Protein AF-G0ZJ36-F1 (afdb_monomer_lite)

Sequence (112 aa):
TGGFYENQDLVILGFPCNQFGKQEPGANATGIFNGIQHVRPGGGFQTMVTLFQKTEVNGINENKIFTFLKSACEYTDTDFSSNVFYEPRRVGDIHWNFEKFLIGRNGKPRTR

Foldseek 3Di:
DDDVQNPPPDAAAAAAECFALNPRVQPWPVSNQCCVDCPVVHPRDDDPHHYDTHAALDADRHDVVSVVQLVQEQAPDQDEDPRGHHDDDDGSGDRHPPDDWDADPVRHTDYD

Structure (mmCIF, N/CA/C/O backbone):
data_AF-G0ZJ36-F1
#
_entry.id   AF-G0ZJ36-F1
#
loop_
_atom_site.group_PDB
_atom_site.id
_atom_site.type_symbol
_atom_site.label_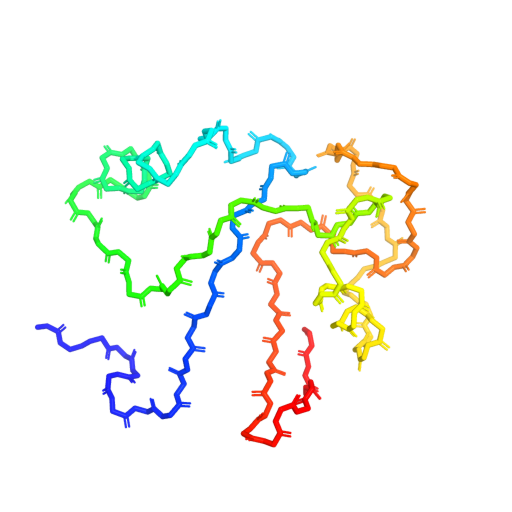atom_id
_atom_site.label_alt_id
_atom_site.label_comp_id
_atom_site.label_asym_id
_atom_site.label_entity_id
_atom_site.label_seq_id
_atom_site.pdbx_PDB_ins_code
_atom_site.Cartn_x
_atom_site.Cartn_y
_atom_site.Cartn_z
_atom_site.occupancy
_atom_site.B_iso_or_equiv
_atom_site.auth_seq_id
_atom_site.auth_comp_id
_atom_site.auth_asym_id
_atom_site.auth_atom_id
_atom_site.pdbx_PDB_model_num
ATOM 1 N N . THR A 1 1 ? -17.242 8.583 20.439 1.00 44.44 1 THR A N 1
ATOM 2 C CA . THR A 1 1 ? -17.361 9.226 19.114 1.00 44.44 1 THR A CA 1
ATOM 3 C C . THR A 1 1 ? -17.355 8.128 18.083 1.00 44.44 1 THR A C 1
ATOM 5 O O . THR A 1 1 ? -16.283 7.624 17.783 1.00 44.44 1 THR A O 1
ATOM 8 N N . GLY A 1 2 ? -18.534 7.686 17.642 1.00 46.44 2 GLY A N 1
ATOM 9 C CA . GLY A 1 2 ? -18.611 6.517 16.775 1.00 46.44 2 GLY A CA 1
ATOM 10 C C . GLY A 1 2 ? -18.228 6.856 15.344 1.00 46.44 2 GLY A C 1
ATOM 11 O O . GLY A 1 2 ? -18.837 7.737 14.734 1.00 46.44 2 GLY A O 1
ATOM 12 N N . GLY A 1 3 ? -17.169 6.220 14.845 1.00 53.88 3 GLY A N 1
ATOM 13 C CA . GLY A 1 3 ? -16.720 6.386 13.467 1.00 53.88 3 GLY A CA 1
ATOM 14 C C . GLY A 1 3 ? -17.761 5.849 12.484 1.00 53.88 3 GLY A C 1
ATOM 15 O O . GLY A 1 3 ? -18.482 4.894 12.778 1.00 53.88 3 GLY A O 1
ATOM 16 N N . PHE A 1 4 ? -17.842 6.440 11.290 1.00 58.97 4 PHE A N 1
ATOM 17 C CA . PHE A 1 4 ? -18.547 5.796 10.181 1.00 58.97 4 PHE A CA 1
ATOM 18 C C . PHE A 1 4 ? -18.010 4.355 10.065 1.00 58.97 4 PHE A C 1
ATOM 20 O O . PHE A 1 4 ? -16.797 4.171 10.089 1.00 58.97 4 PHE A O 1
ATOM 27 N N . TYR A 1 5 ? -18.905 3.362 9.999 1.00 60.16 5 TYR A N 1
ATOM 28 C CA . TYR A 1 5 ? -18.630 1.909 9.969 1.00 60.16 5 TYR A CA 1
ATOM 29 C C . TYR A 1 5 ? -18.446 1.163 11.303 1.00 60.16 5 TYR A C 1
ATOM 31 O O . TYR A 1 5 ? -18.314 -0.054 11.256 1.00 60.16 5 TYR A O 1
ATOM 39 N N . GLU A 1 6 ? -18.555 1.795 12.478 1.00 53.44 6 GLU A N 1
ATOM 40 C CA . GLU A 1 6 ? -18.443 1.082 13.777 1.00 53.44 6 GLU A CA 1
ATOM 41 C C . GLU A 1 6 ? -19.480 -0.051 13.982 1.00 53.44 6 GLU A C 1
ATOM 43 O O . GLU A 1 6 ? -19.287 -0.918 14.825 1.00 53.44 6 GLU A O 1
ATOM 48 N N . ASN A 1 7 ? -20.546 -0.079 13.170 1.00 52.47 7 ASN A N 1
ATOM 49 C CA . ASN A 1 7 ? -21.571 -1.133 13.124 1.00 52.47 7 ASN A CA 1
ATOM 50 C C . ASN A 1 7 ? -21.666 -1.832 11.750 1.00 52.47 7 ASN A C 1
ATOM 52 O O . ASN A 1 7 ? -22.708 -2.395 11.413 1.00 52.47 7 ASN A O 1
ATOM 56 N N . GLN A 1 8 ? -20.629 -1.745 10.912 1.00 64.50 8 GLN A N 1
ATOM 57 C CA . GLN A 1 8 ? -20.602 -2.388 9.597 1.00 64.50 8 GLN A CA 1
ATOM 58 C C . GLN A 1 8 ? -19.472 -3.416 9.522 1.00 64.50 8 GLN A C 1
ATOM 60 O O . GLN A 1 8 ? -18.394 -3.212 10.065 1.00 64.50 8 GLN A O 1
ATOM 65 N N . ASP A 1 9 ? -19.709 -4.509 8.796 1.00 80.62 9 ASP A N 1
ATOM 66 C CA . ASP A 1 9 ? -18.763 -5.610 8.545 1.00 80.62 9 ASP A CA 1
ATOM 67 C C . ASP A 1 9 ? -17.547 -5.214 7.670 1.00 80.62 9 ASP A C 1
ATOM 69 O O . ASP A 1 9 ? -17.015 -6.030 6.911 1.00 80.62 9 ASP A O 1
ATOM 73 N N . LEU A 1 10 ? -17.135 -3.945 7.705 1.00 88.81 10 LEU A N 1
ATOM 74 C CA . LEU A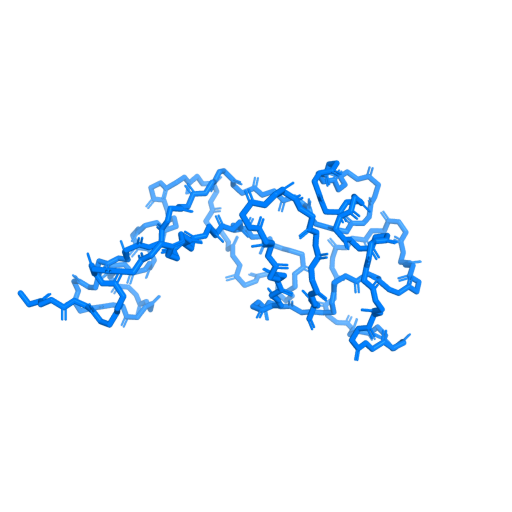 1 10 ? -16.005 -3.422 6.954 1.00 88.81 10 LEU A CA 1
ATOM 75 C C . LEU A 1 10 ? -14.780 -3.347 7.862 1.00 88.81 10 LEU A C 1
ATOM 77 O O . LEU A 1 10 ? -14.741 -2.580 8.820 1.00 88.81 10 LEU A O 1
ATOM 81 N N . VAL A 1 11 ? -13.746 -4.100 7.503 1.00 91.38 11 VAL A N 1
ATOM 82 C CA . VAL A 1 11 ? -12.440 -4.045 8.160 1.00 91.38 11 VAL A CA 1
ATOM 83 C C . VAL A 1 11 ? -11.462 -3.323 7.242 1.00 91.38 11 VAL A C 1
ATOM 85 O O . VAL A 1 11 ? -11.303 -3.703 6.082 1.00 91.38 11 VAL A O 1
ATOM 88 N N . ILE A 1 12 ? -10.790 -2.292 7.763 1.00 94.19 12 ILE A N 1
ATOM 89 C CA . ILE A 1 12 ? -9.756 -1.553 7.030 1.00 94.19 12 ILE A CA 1
ATOM 90 C C . ILE A 1 12 ? -8.378 -1.994 7.521 1.00 94.19 12 ILE A C 1
ATOM 92 O O . ILE A 1 12 ? -8.041 -1.870 8.702 1.00 94.19 12 ILE A O 1
ATOM 96 N N . LEU A 1 13 ? -7.576 -2.484 6.579 1.00 96.69 13 LEU A N 1
ATOM 97 C CA . LEU A 1 13 ? -6.211 -2.952 6.787 1.00 96.69 13 LEU A CA 1
ATOM 98 C C . LEU A 1 13 ? -5.240 -2.004 6.081 1.00 96.69 13 LEU A C 1
ATOM 100 O O . LEU A 1 13 ? -5.430 -1.685 4.908 1.00 96.69 13 LEU A O 1
ATOM 104 N N . GLY A 1 14 ? -4.201 -1.558 6.784 1.00 96.94 14 GLY A N 1
ATOM 105 C CA . GLY A 1 14 ? -3.187 -0.658 6.243 1.00 96.94 14 GLY A CA 1
ATOM 106 C C . GLY A 1 14 ? -1.811 -1.310 6.210 1.00 96.94 14 GLY A C 1
ATOM 107 O O . GLY A 1 14 ? -1.363 -1.896 7.194 1.00 96.94 14 GLY A O 1
ATOM 108 N N . PHE A 1 15 ? -1.125 -1.169 5.079 1.00 97.81 15 PHE A N 1
ATOM 109 C CA . PHE A 1 15 ? 0.218 -1.697 4.859 1.00 97.81 15 PHE A CA 1
ATOM 110 C C . PHE A 1 15 ? 1.170 -0.531 4.588 1.00 97.81 15 PHE A C 1
ATOM 112 O O . PHE A 1 15 ? 1.223 -0.043 3.457 1.00 97.81 15 PHE A O 1
ATOM 119 N N . PRO A 1 16 ? 1.904 -0.047 5.606 1.00 98.12 16 PRO A N 1
ATOM 120 C CA . PRO A 1 16 ? 2.902 0.994 5.407 1.00 98.12 16 PRO A CA 1
ATOM 121 C C . PRO A 1 16 ? 3.921 0.559 4.348 1.00 98.12 16 PRO A C 1
ATOM 123 O O . PRO A 1 16 ? 4.391 -0.582 4.358 1.00 98.12 16 PRO A O 1
ATOM 126 N N . CYS A 1 17 ? 4.281 1.463 3.438 1.00 98.31 17 CYS A N 1
ATOM 127 C CA . CYS A 1 17 ? 5.199 1.174 2.341 1.00 98.31 17 CYS A CA 1
ATOM 128 C C . CYS A 1 17 ? 6.039 2.405 2.011 1.00 98.31 17 CYS A C 1
ATOM 130 O O . CYS A 1 17 ? 5.520 3.510 1.904 1.00 98.31 17 CYS A O 1
ATOM 132 N N . ASN A 1 18 ? 7.345 2.213 1.812 1.00 98.19 18 ASN A N 1
ATOM 133 C CA . ASN A 1 18 ? 8.276 3.312 1.540 1.00 98.19 18 ASN A CA 1
ATOM 134 C C . ASN A 1 18 ? 8.784 3.334 0.087 1.00 98.19 18 ASN A C 1
ATOM 136 O O . ASN A 1 18 ? 9.864 3.859 -0.189 1.00 98.19 18 ASN A O 1
ATOM 140 N N . GLN A 1 19 ? 8.053 2.709 -0.836 1.00 98.25 19 GLN A N 1
ATOM 141 C CA . GLN A 1 19 ? 8.431 2.598 -2.249 1.00 98.25 19 GLN A CA 1
ATOM 142 C C . GLN A 1 19 ? 8.048 3.833 -3.078 1.00 98.25 19 GLN A C 1
ATOM 144 O O . GLN A 1 19 ? 8.616 4.037 -4.146 1.00 98.25 19 GLN A O 1
ATOM 149 N N . PHE A 1 20 ? 7.151 4.684 -2.576 1.00 97.62 20 PHE A N 1
ATOM 150 C CA . PHE A 1 20 ? 6.572 5.811 -3.311 1.00 97.62 20 PHE A CA 1
ATOM 151 C C . PHE A 1 20 ? 7.024 7.137 -2.700 1.00 97.62 20 PHE A C 1
ATOM 153 O O . PHE A 1 20 ? 6.625 7.490 -1.585 1.00 97.62 20 PHE A O 1
ATOM 160 N N . GLY A 1 21 ? 7.925 7.845 -3.385 1.00 97.44 21 GLY A N 1
ATOM 161 C CA . GLY A 1 21 ? 8.453 9.139 -2.936 1.00 97.44 21 GLY A CA 1
ATOM 162 C C . GLY A 1 21 ? 9.143 9.134 -1.568 1.00 97.44 21 GLY A C 1
ATOM 163 O O . GLY A 1 21 ? 9.292 10.194 -0.969 1.00 97.44 21 GLY A O 1
ATOM 164 N N . LYS A 1 22 ? 9.505 7.952 -1.049 1.00 97.12 22 LYS A N 1
ATOM 165 C CA . LYS A 1 22 ? 9.984 7.733 0.326 1.00 97.12 22 LYS A CA 1
ATOM 166 C C . LYS A 1 22 ? 9.096 8.376 1.411 1.00 97.12 22 LYS A C 1
ATOM 168 O O . LYS A 1 22 ? 9.600 8.898 2.404 1.00 97.12 22 LYS A O 1
ATOM 173 N N . GLN A 1 23 ? 7.774 8.334 1.226 1.00 97.19 23 GLN A N 1
ATOM 174 C CA . GLN A 1 23 ? 6.812 9.006 2.113 1.00 97.19 23 GLN A CA 1
ATOM 175 C C . GLN A 1 23 ? 6.510 8.261 3.430 1.00 97.19 23 GLN A C 1
ATOM 177 O O . GLN A 1 23 ? 5.780 8.797 4.257 1.00 97.19 23 GLN A O 1
ATOM 182 N N . GLU A 1 24 ? 7.102 7.084 3.663 1.00 97.25 24 GLU A N 1
ATOM 183 C CA . GLU A 1 24 ? 6.971 6.307 4.908 1.00 97.25 24 GLU A CA 1
ATOM 184 C C . GLU A 1 24 ? 8.358 6.013 5.531 1.00 97.25 24 GLU A C 1
ATOM 186 O O . GLU A 1 24 ? 8.836 4.862 5.558 1.00 97.25 24 GLU A O 1
ATOM 191 N N . PRO A 1 25 ? 9.077 7.055 5.999 1.00 95.44 25 PRO A N 1
ATOM 192 C CA . PRO A 1 25 ? 10.450 6.928 6.487 1.00 95.44 25 PRO A CA 1
ATOM 193 C C . PRO A 1 25 ? 10.555 6.193 7.831 1.00 95.44 25 PRO A C 1
ATOM 195 O O . PRO A 1 25 ? 11.639 5.721 8.171 1.00 95.44 25 PRO A O 1
ATOM 198 N N . GLY A 1 26 ? 9.452 6.038 8.574 1.00 93.69 26 GLY A N 1
ATOM 199 C CA . GLY A 1 26 ? 9.421 5.312 9.844 1.00 93.69 26 GLY A CA 1
ATOM 200 C C . GLY A 1 26 ? 10.006 3.902 9.709 1.00 93.69 26 GLY A C 1
ATOM 201 O O . GLY A 1 26 ? 9.591 3.116 8.853 1.00 93.69 26 GLY A O 1
ATOM 202 N N . ALA A 1 27 ? 11.017 3.583 10.519 1.00 88.00 27 ALA A N 1
ATOM 203 C CA . ALA A 1 27 ? 11.714 2.296 10.445 1.00 88.00 27 ALA A CA 1
ATOM 204 C C . ALA A 1 27 ? 10.926 1.154 11.106 1.00 88.00 27 ALA A C 1
ATOM 206 O O . ALA A 1 27 ? 11.031 0.003 10.691 1.00 88.00 27 ALA A O 1
ATOM 207 N N . ASN A 1 28 ? 10.134 1.473 12.128 1.00 91.75 28 ASN A N 1
ATOM 208 C CA . ASN A 1 28 ? 9.362 0.523 12.920 1.00 91.75 28 ASN A CA 1
ATOM 209 C C . ASN A 1 28 ? 7.963 1.077 13.221 1.00 91.75 28 ASN A C 1
ATOM 211 O O . ASN A 1 28 ? 7.656 2.229 12.903 1.00 91.75 28 ASN A O 1
ATOM 215 N N . ALA A 1 29 ? 7.129 0.255 13.860 1.00 91.62 29 ALA A N 1
ATOM 216 C CA . ALA A 1 29 ? 5.763 0.622 14.214 1.00 91.62 29 ALA A CA 1
ATOM 217 C C . ALA A 1 29 ? 5.703 1.916 15.044 1.00 91.62 29 ALA A C 1
ATOM 219 O O . ALA A 1 29 ? 4.928 2.807 14.717 1.00 91.62 29 ALA A O 1
ATOM 220 N N . THR A 1 30 ? 6.560 2.066 16.060 1.00 94.38 30 THR A N 1
ATOM 221 C CA . THR A 1 30 ? 6.593 3.257 16.923 1.00 94.38 30 THR A CA 1
ATOM 222 C C . THR A 1 30 ? 6.821 4.542 16.131 1.00 94.38 30 THR A C 1
ATOM 224 O O . THR A 1 30 ? 6.114 5.521 16.342 1.00 94.38 30 THR A O 1
ATOM 227 N N . GLY A 1 31 ? 7.770 4.544 15.190 1.00 95.56 31 GLY A N 1
ATOM 228 C CA . GLY A 1 31 ? 8.035 5.709 14.344 1.00 95.56 31 GLY A CA 1
ATOM 229 C C . GLY A 1 31 ? 6.831 6.095 13.481 1.00 95.56 31 GLY A C 1
ATOM 230 O O . GLY A 1 31 ? 6.500 7.275 13.387 1.00 95.56 31 GLY A O 1
ATOM 231 N N . ILE A 1 32 ? 6.151 5.102 12.905 1.00 96.62 32 ILE A N 1
ATOM 232 C CA . ILE A 1 32 ? 4.953 5.305 12.078 1.00 96.62 32 ILE A CA 1
ATOM 233 C C . ILE A 1 32 ? 3.809 5.872 12.932 1.00 96.62 32 ILE A C 1
ATOM 235 O O . ILE A 1 32 ? 3.238 6.908 12.592 1.00 96.62 32 ILE A O 1
ATOM 239 N N . PHE A 1 33 ? 3.516 5.256 14.083 1.00 96.00 33 PHE A N 1
ATOM 240 C CA . PHE A 1 33 ? 2.465 5.728 14.991 1.00 96.00 33 PHE A CA 1
ATOM 241 C C . PHE A 1 33 ? 2.746 7.135 15.529 1.00 96.00 33 PHE A C 1
ATOM 243 O O . PHE A 1 33 ? 1.836 7.960 15.555 1.00 96.00 33 PHE A O 1
ATOM 250 N N . ASN A 1 34 ? 3.996 7.450 15.879 1.00 96.50 34 ASN A N 1
ATOM 251 C CA . ASN A 1 34 ? 4.372 8.801 16.298 1.00 96.50 34 ASN A CA 1
ATOM 252 C C . ASN A 1 34 ? 4.168 9.822 15.172 1.00 96.50 34 ASN A C 1
ATOM 254 O O . ASN A 1 34 ? 3.668 10.917 15.428 1.00 96.50 34 ASN A O 1
ATOM 258 N N . GLY A 1 35 ? 4.513 9.469 13.929 1.00 97.12 35 GLY A N 1
ATOM 259 C CA . GLY A 1 35 ? 4.258 10.311 12.761 1.00 97.12 35 GLY A CA 1
ATOM 260 C C . GLY A 1 35 ? 2.770 10.625 12.598 1.00 97.12 35 GLY A C 1
ATOM 261 O O . GLY A 1 35 ? 2.396 11.791 12.476 1.00 97.12 35 GLY A O 1
ATOM 262 N N . ILE A 1 36 ? 1.920 9.603 12.695 1.00 96.81 36 ILE A N 1
ATOM 263 C CA . ILE A 1 36 ? 0.460 9.735 12.605 1.00 96.81 36 ILE A CA 1
ATOM 264 C C . ILE A 1 36 ? -0.091 10.604 13.746 1.00 96.81 36 ILE A C 1
ATOM 266 O O . ILE A 1 36 ? -0.823 11.563 13.495 1.00 96.81 36 ILE A O 1
ATOM 270 N N . GLN A 1 37 ? 0.281 10.297 14.990 1.00 97.62 37 GLN A N 1
ATOM 271 C CA . GLN A 1 37 ? -0.290 10.918 16.186 1.00 97.62 37 GLN A CA 1
ATOM 272 C C . GLN A 1 37 ? 0.184 12.360 16.399 1.00 97.62 37 GLN A C 1
ATOM 274 O O . GLN A 1 37 ? -0.581 13.201 16.876 1.00 97.62 37 GLN A O 1
ATOM 279 N N . HIS A 1 38 ? 1.438 12.663 16.056 1.00 97.81 38 HIS A N 1
ATOM 280 C CA . HIS A 1 38 ? 2.079 13.922 16.444 1.00 97.81 38 HIS A CA 1
ATOM 281 C C . HIS A 1 38 ? 2.487 14.823 15.281 1.00 97.81 38 HIS A C 1
ATOM 283 O O . HIS A 1 38 ? 2.653 16.018 15.505 1.00 97.81 38 HIS A O 1
ATOM 289 N N . VAL A 1 39 ? 2.636 14.297 14.061 1.00 97.50 39 VAL A N 1
ATOM 290 C CA . VAL A 1 39 ? 3.167 15.070 12.926 1.00 97.50 39 VAL A CA 1
ATOM 291 C C . VAL A 1 39 ? 2.105 15.290 11.857 1.00 97.50 39 VAL A C 1
ATOM 293 O O . VAL A 1 39 ? 1.706 16.425 11.608 1.00 97.50 39 VAL A O 1
ATOM 296 N N . ARG A 1 40 ? 1.638 14.215 11.215 1.00 96.31 40 ARG A N 1
ATOM 297 C CA . ARG A 1 40 ? 0.582 14.267 10.204 1.00 96.31 40 ARG A CA 1
ATOM 298 C C . ARG A 1 40 ? -0.204 12.950 10.201 1.00 96.31 40 ARG A C 1
ATOM 300 O O . ARG A 1 40 ? 0.378 11.928 9.844 1.00 96.31 40 ARG A O 1
ATOM 307 N N . PRO A 1 41 ? -1.510 12.954 10.522 1.00 96.31 41 PRO A N 1
ATOM 308 C CA . PRO A 1 41 ? -2.364 14.129 10.745 1.00 96.31 41 PRO A CA 1
ATOM 309 C C . PRO A 1 41 ? -2.003 14.987 11.967 1.00 96.31 41 PRO A C 1
ATOM 311 O O . PRO A 1 41 ? -2.252 16.187 11.942 1.00 96.31 41 PRO A O 1
ATOM 314 N N . GLY A 1 42 ? -1.352 14.411 12.980 1.00 96.62 42 GLY A N 1
ATOM 315 C CA . GLY A 1 42 ? -0.981 15.132 14.196 1.00 96.62 42 GLY A CA 1
ATOM 316 C C . GLY A 1 42 ? -2.167 15.351 15.141 1.00 96.62 42 GLY A C 1
ATOM 317 O O . GLY A 1 42 ? -3.213 14.716 15.013 1.00 96.62 42 GLY A O 1
ATOM 318 N N . GLY A 1 43 ? -1.999 16.236 16.128 1.00 97.62 43 GLY A N 1
ATOM 319 C CA . GLY A 1 43 ? -3.086 16.638 17.033 1.00 97.62 43 GLY A CA 1
ATOM 320 C C . GLY A 1 43 ? -3.623 15.532 17.950 1.00 97.62 43 GLY A C 1
ATOM 321 O O . GLY A 1 43 ? -4.748 15.637 18.429 1.00 97.62 43 GLY A O 1
ATOM 322 N N . GLY A 1 44 ? -2.854 14.464 18.183 1.00 97.31 44 GLY A N 1
ATOM 323 C CA . GLY A 1 44 ? -3.310 13.312 18.964 1.00 97.31 44 GLY A CA 1
ATOM 324 C C . GLY A 1 44 ? -4.216 12.360 18.180 1.00 97.31 44 GLY A C 1
ATOM 325 O O . GLY A 1 44 ? -4.931 11.567 18.791 1.00 97.31 44 GLY A O 1
ATOM 326 N N . PHE A 1 45 ? -4.208 12.435 16.843 1.00 97.06 45 PHE A N 1
ATOM 327 C CA . PHE A 1 45 ? -5.000 11.552 15.992 1.00 97.06 45 PHE A CA 1
ATOM 328 C C . PHE A 1 45 ? -4.671 10.075 16.245 1.00 97.06 45 PHE A C 1
ATOM 330 O O . PHE A 1 45 ? -3.511 9.665 16.226 1.00 97.06 45 PHE A O 1
ATOM 337 N N . GLN A 1 46 ? -5.718 9.270 16.424 1.00 92.75 46 GLN A N 1
ATOM 338 C CA . GLN A 1 46 ? -5.632 7.823 16.591 1.00 92.75 46 GLN A CA 1
ATOM 339 C C . GLN A 1 46 ? -6.327 7.148 15.413 1.00 92.75 46 GLN A C 1
ATOM 341 O O . GLN A 1 46 ? -7.503 7.390 15.143 1.00 92.75 46 GLN A O 1
ATOM 346 N N . THR A 1 47 ? -5.585 6.311 14.692 1.00 89.44 47 THR A N 1
ATOM 347 C CA . THR A 1 47 ? -6.134 5.565 13.559 1.00 89.44 47 THR A CA 1
ATOM 348 C C . THR A 1 47 ? -6.963 4.375 14.038 1.00 89.44 47 THR A C 1
ATOM 350 O O . THR A 1 47 ? -6.557 3.657 14.947 1.00 89.44 47 THR A O 1
ATOM 353 N N . MET A 1 48 ? -8.104 4.140 13.388 1.00 87.62 48 MET A N 1
ATOM 354 C CA . MET A 1 48 ? -8.899 2.911 13.544 1.00 87.62 48 MET A CA 1
ATOM 355 C C . MET A 1 48 ? -8.450 1.805 12.572 1.00 87.62 48 MET A C 1
ATOM 357 O O . MET A 1 48 ? -8.962 0.689 12.608 1.00 87.62 48 MET A O 1
ATOM 361 N N . VAL A 1 49 ? -7.503 2.109 11.678 1.00 91.31 49 VAL A N 1
ATOM 362 C CA . VAL A 1 49 ? -6.957 1.151 10.712 1.00 91.31 49 VAL A CA 1
ATOM 363 C C . VAL A 1 49 ? -6.032 0.176 11.426 1.00 91.31 49 VAL A C 1
ATOM 365 O O . VAL A 1 49 ? -5.115 0.586 12.139 1.00 91.31 49 VAL A O 1
ATOM 368 N N . THR A 1 50 ? -6.210 -1.118 11.161 1.00 93.19 50 THR A N 1
ATOM 369 C CA . THR A 1 50 ? -5.232 -2.123 11.588 1.00 93.19 50 THR A CA 1
ATOM 370 C C . THR A 1 50 ? -3.996 -2.006 10.703 1.00 93.19 50 THR A C 1
ATOM 372 O O . THR A 1 50 ? -4.040 -2.351 9.521 1.00 93.19 50 THR A O 1
ATOM 375 N N . LEU A 1 51 ? -2.903 -1.483 11.262 1.00 95.12 51 LEU A N 1
ATOM 376 C CA . LEU A 1 51 ? -1.628 -1.343 10.560 1.00 95.12 51 LEU A CA 1
ATOM 377 C C . LEU A 1 51 ? -0.769 -2.599 10.718 1.00 95.12 51 LEU A C 1
ATOM 379 O O . LEU A 1 51 ? -0.558 -3.087 11.827 1.00 95.12 51 LEU A O 1
ATOM 383 N N . PHE A 1 52 ? -0.229 -3.080 9.602 1.00 96.06 52 PHE A N 1
ATOM 384 C CA . PHE A 1 52 ? 0.757 -4.158 9.570 1.00 96.06 52 PHE A CA 1
ATOM 385 C C . PHE A 1 52 ? 2.187 -3.612 9.592 1.00 96.06 52 PHE A C 1
ATOM 387 O O . PHE A 1 52 ? 2.431 -2.406 9.513 1.00 96.06 52 PHE A O 1
ATOM 394 N N . GLN A 1 53 ? 3.159 -4.522 9.684 1.00 95.31 53 GLN A N 1
ATOM 395 C CA . GLN A 1 53 ? 4.561 -4.170 9.504 1.00 95.31 53 GLN A CA 1
ATOM 396 C C . GLN A 1 53 ? 4.785 -3.558 8.116 1.00 95.31 53 GLN A C 1
ATOM 398 O O . GLN A 1 53 ? 4.192 -3.992 7.126 1.00 95.31 53 GLN A O 1
ATOM 403 N N . LYS A 1 54 ? 5.683 -2.570 8.055 1.00 96.94 54 LYS A N 1
ATOM 404 C CA . LYS A 1 54 ? 6.116 -1.966 6.797 1.00 96.94 54 LYS A CA 1
ATOM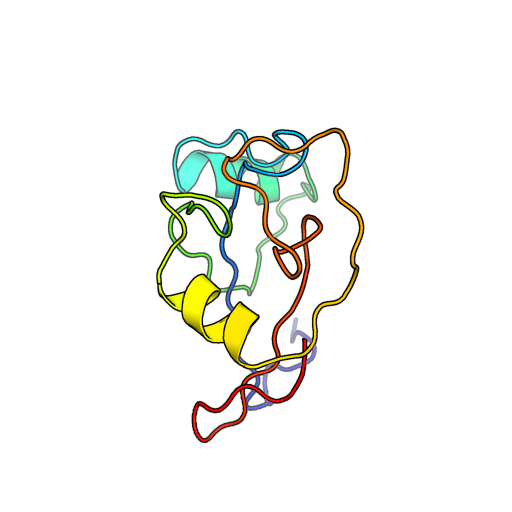 405 C C . LYS A 1 54 ? 6.576 -3.045 5.817 1.00 96.94 54 LYS A C 1
ATOM 407 O O . LYS A 1 54 ? 7.373 -3.909 6.181 1.00 96.94 54 LYS A O 1
ATOM 412 N N . THR A 1 55 ? 6.077 -2.987 4.590 1.00 97.00 55 THR A N 1
ATOM 413 C CA . THR A 1 55 ? 6.315 -4.018 3.580 1.00 97.00 55 THR A CA 1
ATOM 414 C C . THR A 1 55 ? 6.501 -3.407 2.193 1.00 97.00 55 THR A C 1
ATOM 416 O O . THR A 1 55 ? 6.204 -2.232 1.961 1.00 97.00 55 THR A O 1
ATOM 419 N N . GLU A 1 56 ? 7.041 -4.201 1.276 1.00 98.38 56 GLU A N 1
ATOM 420 C CA . GLU A 1 56 ? 7.132 -3.858 -0.140 1.00 98.38 56 GLU A CA 1
ATOM 421 C C . GLU A 1 56 ? 5.896 -4.395 -0.863 1.00 98.38 56 GLU A C 1
ATOM 423 O O . GLU A 1 56 ? 5.431 -5.501 -0.581 1.00 98.38 56 GLU A O 1
ATOM 428 N N . VAL A 1 57 ? 5.341 -3.596 -1.771 1.00 98.38 57 VAL A N 1
ATOM 429 C CA . VAL A 1 57 ? 4.104 -3.931 -2.494 1.00 98.38 57 VAL A CA 1
ATOM 430 C C . VAL A 1 57 ? 4.346 -4.166 -3.986 1.00 98.38 57 VAL A C 1
ATOM 432 O O . VAL A 1 57 ? 3.518 -4.780 -4.655 1.00 98.38 57 VAL A O 1
ATOM 435 N N . ASN A 1 58 ? 5.499 -3.715 -4.485 1.00 98.19 58 ASN A N 1
ATOM 436 C CA . ASN A 1 58 ? 5.997 -3.934 -5.840 1.00 98.19 58 ASN A CA 1
ATOM 437 C C . ASN A 1 58 ? 7.447 -4.441 -5.829 1.00 98.19 58 ASN A C 1
ATOM 439 O O . ASN A 1 58 ? 8.125 -4.393 -4.800 1.00 98.19 58 ASN A O 1
ATOM 443 N N . GLY A 1 59 ? 7.943 -4.860 -6.993 1.00 97.94 59 GLY A N 1
ATOM 444 C CA . GLY A 1 59 ? 9.332 -5.270 -7.186 1.00 97.94 59 GLY A CA 1
ATOM 445 C C . GLY A 1 59 ? 9.650 -6.675 -6.670 1.00 97.94 59 GLY A C 1
ATOM 446 O O . GLY A 1 59 ? 8.772 -7.467 -6.334 1.00 97.94 59 GLY A O 1
ATOM 447 N N . ILE A 1 60 ? 10.941 -7.012 -6.651 1.00 97.88 60 ILE A N 1
ATOM 448 C CA . ILE A 1 60 ? 11.414 -8.378 -6.377 1.00 97.88 60 ILE A CA 1
ATOM 449 C C . ILE A 1 60 ? 11.070 -8.891 -4.969 1.00 97.88 60 ILE A C 1
ATOM 451 O O . ILE A 1 60 ? 10.874 -10.092 -4.797 1.00 97.88 60 ILE A O 1
ATOM 455 N N . ASN A 1 61 ? 10.959 -7.992 -3.987 1.00 97.75 61 ASN A N 1
ATOM 456 C CA . ASN A 1 61 ? 10.679 -8.336 -2.590 1.00 97.75 61 ASN A CA 1
ATOM 457 C C . ASN A 1 61 ? 9.217 -8.081 -2.194 1.00 97.75 61 ASN A C 1
ATOM 459 O O . ASN A 1 61 ? 8.914 -8.023 -1.000 1.00 97.75 61 ASN A O 1
ATOM 463 N N . GLU A 1 62 ? 8.315 -7.891 -3.163 1.00 98.38 62 GLU A N 1
ATOM 464 C CA . GLU A 1 62 ? 6.913 -7.625 -2.856 1.00 98.38 62 GLU A CA 1
ATOM 465 C C . GLU A 1 62 ? 6.292 -8.729 -1.995 1.00 98.38 62 GLU A C 1
ATOM 467 O O . GLU A 1 62 ? 6.545 -9.928 -2.156 1.00 98.38 62 GLU A O 1
ATOM 472 N N . ASN A 1 63 ? 5.438 -8.322 -1.061 1.00 98.31 63 ASN A N 1
ATOM 473 C CA . ASN A 1 63 ? 4.681 -9.262 -0.260 1.00 98.31 63 ASN A CA 1
ATOM 474 C C . ASN A 1 63 ? 3.702 -10.038 -1.151 1.00 98.31 63 ASN A C 1
ATOM 476 O O . ASN A 1 63 ? 2.953 -9.451 -1.934 1.00 98.31 63 ASN A O 1
ATOM 480 N N . LYS A 1 64 ? 3.645 -11.361 -0.964 1.00 97.81 64 LYS A N 1
ATOM 481 C CA . LYS A 1 64 ? 2.803 -12.276 -1.750 1.00 97.81 64 LYS A CA 1
ATOM 482 C C . LYS A 1 64 ? 1.320 -11.897 -1.762 1.00 97.81 64 LYS A C 1
ATOM 484 O O . LYS A 1 64 ? 0.630 -12.220 -2.727 1.00 97.81 64 LYS A O 1
ATOM 489 N N . ILE A 1 65 ? 0.820 -11.213 -0.726 1.00 97.00 65 ILE A N 1
ATOM 490 C CA . ILE A 1 65 ? -0.561 -10.714 -0.733 1.00 97.00 65 ILE A CA 1
ATOM 491 C C . ILE A 1 65 ? -0.780 -9.681 -1.846 1.00 97.00 65 ILE A C 1
ATOM 493 O O . ILE A 1 65 ? -1.808 -9.725 -2.512 1.00 97.00 65 ILE A O 1
ATOM 497 N N . PHE A 1 66 ? 0.195 -8.808 -2.113 1.00 97.94 66 PHE A N 1
ATOM 498 C CA . PHE A 1 66 ? 0.108 -7.821 -3.187 1.00 97.94 66 PHE A CA 1
ATOM 499 C C . PHE A 1 66 ? 0.334 -8.447 -4.559 1.00 97.94 66 PHE A C 1
ATOM 501 O O . PHE A 1 66 ? -0.351 -8.052 -5.496 1.00 97.94 66 PHE A O 1
ATOM 508 N N . THR A 1 67 ? 1.174 -9.481 -4.680 1.00 97.19 67 THR A N 1
ATOM 509 C CA . THR A 1 67 ? 1.226 -10.295 -5.908 1.00 97.19 67 THR A CA 1
ATOM 510 C C . THR A 1 67 ? -0.163 -10.841 -6.250 1.00 97.19 67 THR A C 1
ATOM 512 O O . THR A 1 67 ? -0.644 -10.675 -7.369 1.00 97.19 67 THR A O 1
ATOM 515 N N . PHE A 1 68 ? -0.845 -11.441 -5.266 1.00 97.19 68 PHE A N 1
ATOM 516 C CA . PHE A 1 68 ? -2.200 -11.968 -5.435 1.00 97.19 68 PHE A CA 1
ATOM 517 C C . PHE A 1 68 ? -3.207 -10.867 -5.796 1.00 97.19 68 PHE A C 1
ATOM 519 O O . PHE A 1 68 ? -3.912 -10.991 -6.796 1.00 97.19 68 PHE A O 1
ATOM 526 N N . LEU A 1 69 ? -3.250 -9.775 -5.028 1.00 97.38 69 LEU A N 1
ATOM 527 C CA . LEU A 1 69 ? -4.207 -8.687 -5.235 1.00 97.38 69 LEU A CA 1
ATOM 528 C C . LEU A 1 69 ? -4.028 -7.994 -6.594 1.00 97.38 69 LEU A C 1
ATOM 530 O O . LEU A 1 69 ? -5.016 -7.788 -7.297 1.00 97.38 69 LEU A O 1
ATOM 534 N N . LYS A 1 70 ? -2.786 -7.699 -7.003 1.00 96.25 70 LYS A N 1
ATOM 535 C CA . LYS A 1 70 ? -2.488 -7.098 -8.314 1.00 96.25 70 LYS A CA 1
ATOM 536 C C . LYS A 1 70 ? -2.850 -8.018 -9.478 1.00 96.25 70 LYS A C 1
ATOM 538 O O . LYS A 1 70 ? -3.252 -7.525 -10.521 1.00 96.25 70 LYS A O 1
ATOM 543 N N . SER A 1 71 ? -2.740 -9.338 -9.301 1.00 95.12 71 SER A N 1
ATOM 544 C CA . SER A 1 71 ? -3.130 -10.312 -10.332 1.00 95.12 71 SER A CA 1
ATOM 545 C C . SER A 1 71 ? -4.645 -10.504 -10.469 1.00 95.12 71 SER A C 1
ATOM 547 O O . SER A 1 71 ? -5.108 -11.021 -11.482 1.00 95.12 71 SER A O 1
ATOM 549 N N . ALA A 1 72 ? -5.417 -10.129 -9.444 1.00 95.12 72 ALA A N 1
ATOM 550 C CA . ALA A 1 72 ? -6.843 -10.432 -9.356 1.00 95.12 72 ALA A CA 1
ATOM 551 C C . ALA A 1 72 ? -7.761 -9.302 -9.848 1.00 95.12 72 ALA A C 1
ATOM 553 O O . ALA A 1 72 ? -8.951 -9.540 -10.045 1.00 95.12 72 ALA A O 1
ATOM 554 N N . CYS A 1 73 ? -7.231 -8.092 -10.025 1.00 91.44 73 CYS A N 1
ATOM 555 C CA . CYS A 1 73 ? -7.978 -6.910 -10.445 1.00 91.44 73 CYS A CA 1
ATOM 556 C C . CYS A 1 73 ? -7.275 -6.227 -11.622 1.00 91.44 73 CYS A C 1
ATOM 558 O O . CYS A 1 73 ? -6.050 -6.287 -11.729 1.00 91.44 73 CYS A O 1
ATOM 560 N N . GLU A 1 74 ? -8.039 -5.523 -12.460 1.00 92.00 74 GLU A N 1
ATOM 561 C CA . GLU A 1 74 ? -7.455 -4.633 -13.466 1.00 92.00 74 GLU A CA 1
ATOM 562 C C . GLU A 1 74 ? -6.601 -3.552 -12.795 1.00 92.00 74 GLU A C 1
ATOM 564 O O . GLU A 1 74 ? -6.851 -3.137 -11.660 1.00 92.00 74 GLU A O 1
ATOM 569 N N . TYR A 1 75 ? -5.542 -3.140 -13.483 1.00 89.69 75 TYR A N 1
ATOM 570 C CA . TYR A 1 75 ? -4.648 -2.107 -12.989 1.00 89.69 75 TYR A CA 1
ATOM 571 C C . TYR A 1 75 ? -5.264 -0.716 -13.128 1.00 89.69 75 TYR A C 1
ATOM 573 O O . TYR A 1 75 ? -6.068 -0.454 -14.016 1.00 89.69 75 TYR A O 1
ATOM 581 N N . THR A 1 76 ? -4.868 0.180 -12.229 1.00 89.62 76 THR A N 1
ATOM 582 C CA . THR A 1 76 ? -5.364 1.560 -12.160 1.00 89.62 76 THR A CA 1
ATOM 583 C C . THR A 1 76 ? -4.704 2.477 -13.186 1.00 89.62 76 THR A C 1
ATOM 585 O O . THR A 1 76 ? -5.298 3.477 -13.575 1.00 89.62 76 THR A O 1
ATOM 588 N N . ASP A 1 77 ? -3.488 2.134 -13.613 1.00 86.75 77 ASP A N 1
ATOM 589 C CA . ASP A 1 77 ? -2.676 2.905 -14.548 1.00 86.75 77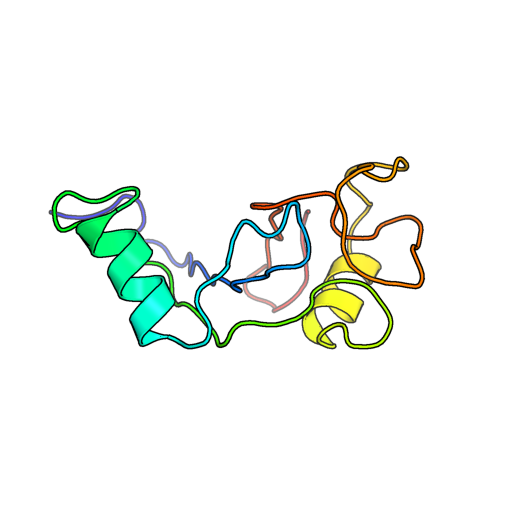 ASP A CA 1
ATOM 590 C C . ASP A 1 77 ? -1.692 1.975 -15.286 1.00 86.75 77 ASP A C 1
ATOM 592 O O . ASP A 1 77 ? -1.331 0.902 -14.786 1.00 86.75 77 ASP A O 1
ATOM 596 N N . THR A 1 78 ? -1.261 2.384 -16.477 1.00 83.00 78 THR A N 1
ATOM 597 C CA . THR A 1 78 ? -0.190 1.741 -17.252 1.00 83.00 78 THR A CA 1
ATOM 598 C C . THR A 1 78 ? 1.150 2.451 -17.114 1.00 83.00 78 THR A C 1
ATOM 600 O O . THR A 1 78 ? 2.182 1.850 -17.420 1.00 83.00 78 THR A O 1
ATOM 603 N N . ASP A 1 79 ? 1.147 3.702 -16.655 1.00 84.06 79 ASP A N 1
ATOM 604 C CA . ASP A 1 79 ? 2.344 4.520 -16.530 1.00 84.06 79 ASP A CA 1
ATOM 605 C C . ASP A 1 79 ? 3.023 4.337 -15.169 1.00 84.06 79 ASP A C 1
ATOM 607 O O . ASP A 1 79 ? 2.407 4.037 -14.140 1.00 84.06 79 ASP A O 1
ATOM 611 N N . PHE A 1 80 ? 4.338 4.556 -15.154 1.00 78.50 80 PHE A N 1
ATOM 612 C CA . PHE A 1 80 ? 5.134 4.526 -13.933 1.00 78.50 80 PHE A CA 1
ATOM 613 C C . PHE A 1 80 ? 5.419 5.941 -13.449 1.00 78.50 80 PHE A C 1
ATOM 615 O O . PHE A 1 80 ? 6.017 6.744 -14.168 1.00 78.50 80 PHE A O 1
ATOM 622 N N . SER A 1 81 ? 5.096 6.216 -12.185 1.00 82.50 81 SER A N 1
ATOM 623 C CA . SER A 1 81 ? 5.593 7.417 -11.515 1.00 82.50 81 SER A CA 1
ATOM 624 C C . SER A 1 81 ? 7.127 7.456 -11.565 1.00 82.50 81 SER A C 1
ATOM 626 O O . SER A 1 81 ? 7.814 6.447 -11.377 1.00 82.50 81 SER A O 1
ATOM 628 N N . SER A 1 82 ? 7.689 8.637 -11.823 1.00 85.38 82 SER A N 1
ATOM 629 C CA . SER A 1 82 ? 9.142 8.828 -11.885 1.00 85.38 82 SER A CA 1
ATOM 630 C C . SER A 1 82 ? 9.815 8.667 -10.518 1.00 85.38 82 SER A C 1
ATOM 632 O O . SER A 1 82 ? 11.000 8.346 -10.451 1.00 85.38 82 SER A O 1
ATOM 634 N N . ASN A 1 83 ? 9.061 8.830 -9.427 1.00 94.44 83 ASN A N 1
ATOM 635 C CA . ASN A 1 83 ? 9.576 8.858 -8.060 1.00 94.44 83 ASN A CA 1
ATOM 636 C C . ASN A 1 83 ? 9.237 7.577 -7.280 1.00 94.44 83 ASN A C 1
ATOM 638 O O . ASN A 1 83 ? 8.620 7.614 -6.208 1.00 94.44 83 ASN A O 1
ATOM 642 N N . VAL A 1 84 ? 9.624 6.436 -7.849 1.00 96.25 84 VAL A N 1
ATOM 643 C CA . VAL A 1 84 ? 9.427 5.107 -7.261 1.00 96.25 84 VAL A CA 1
ATOM 644 C C . VAL A 1 84 ? 10.758 4.417 -6.985 1.00 96.25 84 VAL A C 1
ATOM 646 O O . VAL A 1 84 ? 11.742 4.621 -7.691 1.00 96.25 84 VAL A O 1
ATOM 649 N N . PHE A 1 85 ? 10.786 3.599 -5.935 1.00 97.12 85 PHE A N 1
ATOM 650 C CA . PHE A 1 85 ? 12.005 2.999 -5.394 1.00 97.12 85 PHE A CA 1
ATOM 651 C C . PHE A 1 85 ? 11.855 1.487 -5.227 1.00 97.12 85 PHE A C 1
ATOM 653 O O . PHE A 1 85 ? 11.848 0.982 -4.102 1.00 97.12 85 PHE A O 1
ATOM 660 N N . TYR A 1 86 ? 11.702 0.791 -6.348 1.00 97.06 86 TYR A N 1
ATOM 661 C CA . TYR A 1 86 ? 11.648 -0.665 -6.450 1.00 97.06 86 TYR A CA 1
ATOM 662 C C . TYR A 1 86 ? 12.000 -1.090 -7.875 1.00 97.06 86 TYR A C 1
ATOM 664 O O . TYR A 1 86 ? 11.822 -0.312 -8.806 1.00 97.06 86 TYR A O 1
ATOM 672 N N . GLU A 1 87 ? 12.463 -2.326 -8.040 1.00 96.31 87 GLU A N 1
ATOM 673 C CA . GLU A 1 87 ? 12.696 -2.950 -9.343 1.00 96.31 87 GLU A CA 1
ATOM 674 C C . GLU A 1 87 ? 12.413 -4.468 -9.252 1.00 96.31 87 GLU A C 1
ATOM 676 O O . GLU A 1 87 ? 12.505 -5.046 -8.160 1.00 96.31 87 GLU A O 1
ATOM 681 N N . PRO A 1 88 ? 12.080 -5.143 -10.367 1.00 96.44 88 PRO A N 1
ATOM 682 C CA . PRO A 1 88 ? 11.747 -4.549 -11.661 1.00 96.44 88 PRO A CA 1
ATOM 683 C C . PRO A 1 88 ? 10.365 -3.883 -11.636 1.00 96.44 88 PRO A C 1
ATOM 685 O O . PRO A 1 88 ? 9.486 -4.311 -10.885 1.00 96.44 88 PRO A O 1
ATOM 688 N N . ARG A 1 89 ? 10.162 -2.881 -12.492 1.00 94.19 89 ARG A N 1
ATOM 689 C CA . ARG A 1 89 ? 8.839 -2.290 -12.757 1.00 94.19 89 ARG A CA 1
ATOM 690 C C . ARG A 1 89 ? 8.008 -3.167 -13.696 1.00 94.19 89 ARG A C 1
ATOM 692 O O . ARG A 1 89 ? 8.528 -3.682 -14.688 1.00 94.19 89 ARG A O 1
ATOM 699 N N . ARG A 1 90 ? 6.718 -3.340 -13.399 1.00 92.94 90 ARG A N 1
ATOM 700 C CA . ARG A 1 90 ? 5.779 -4.181 -14.160 1.00 92.94 90 ARG A CA 1
ATOM 701 C C . ARG A 1 90 ? 4.466 -3.451 -14.409 1.00 92.94 90 ARG A C 1
ATOM 703 O O . ARG A 1 90 ? 3.962 -2.750 -13.537 1.00 92.94 90 ARG A O 1
ATOM 710 N N . VAL A 1 91 ? 3.881 -3.659 -15.590 1.00 91.19 91 VAL A N 1
ATOM 711 C CA . VAL A 1 91 ? 2.520 -3.178 -15.866 1.00 91.19 91 VAL A CA 1
ATOM 712 C C . VAL A 1 91 ? 1.578 -3.757 -14.813 1.00 91.19 91 VAL A C 1
ATOM 714 O O . VAL A 1 91 ? 1.597 -4.958 -14.542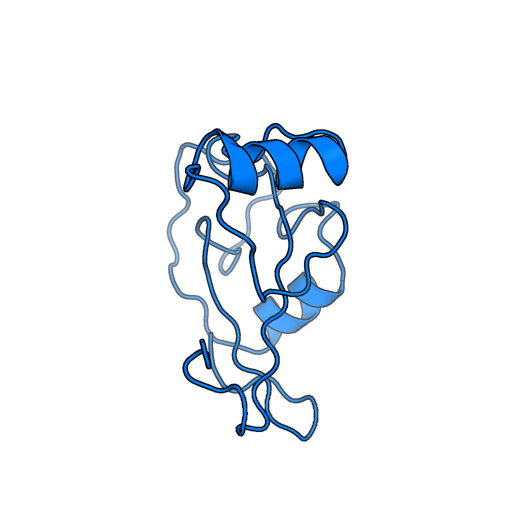 1.00 91.19 91 VAL A O 1
ATOM 717 N N . GLY A 1 92 ? 0.787 -2.881 -14.203 1.00 91.25 92 GLY A N 1
ATOM 718 C CA . GLY A 1 92 ? -0.134 -3.224 -13.131 1.00 91.25 92 GLY A CA 1
ATOM 719 C C . GLY A 1 92 ? 0.444 -3.265 -11.721 1.00 91.25 92 GLY A C 1
ATOM 720 O O . GLY A 1 92 ? -0.286 -3.627 -10.792 1.00 91.25 92 GLY A O 1
ATOM 721 N N . ASP A 1 93 ? 1.693 -2.835 -11.529 1.00 95.88 93 ASP A N 1
ATOM 722 C CA . ASP A 1 93 ? 2.205 -2.459 -10.210 1.00 95.88 93 ASP A CA 1
ATOM 723 C C . ASP A 1 93 ? 1.301 -1.422 -9.523 1.00 95.88 93 ASP A C 1
ATOM 725 O O . ASP A 1 93 ? 0.543 -0.696 -10.165 1.00 95.88 93 ASP A O 1
ATOM 729 N N . ILE A 1 94 ? 1.330 -1.381 -8.189 1.00 96.69 94 ILE A N 1
ATOM 730 C CA . ILE A 1 94 ? 0.658 -0.317 -7.430 1.00 96.69 94 ILE A CA 1
ATOM 731 C C . ILE A 1 94 ? 1.304 1.007 -7.812 1.00 96.69 94 ILE A C 1
ATOM 733 O O . ILE A 1 94 ? 2.530 1.136 -7.746 1.00 96.69 94 ILE A O 1
ATOM 737 N N . HIS A 1 95 ? 0.486 1.970 -8.226 1.00 95.00 95 HIS A N 1
ATOM 738 C CA . HIS A 1 95 ? 0.981 3.185 -8.859 1.00 95.00 95 HIS A CA 1
ATOM 739 C C . HIS A 1 95 ? 1.506 4.185 -7.821 1.00 95.00 95 HIS A C 1
ATOM 741 O O . HIS A 1 95 ? 2.566 4.789 -8.007 1.00 95.00 95 HIS A O 1
ATOM 747 N N . TRP A 1 96 ? 0.792 4.346 -6.699 1.00 96.38 96 TRP A N 1
ATOM 748 C CA . TRP A 1 96 ? 1.163 5.292 -5.645 1.00 96.38 96 TRP A CA 1
ATOM 749 C C . TRP A 1 96 ? 0.609 4.921 -4.260 1.00 96.38 96 TRP A C 1
ATOM 751 O O . TRP A 1 96 ? -0.093 3.926 -4.075 1.00 96.38 96 TRP A O 1
ATOM 761 N N . ASN A 1 97 ? 0.921 5.756 -3.265 1.00 97.00 97 ASN A N 1
ATOM 762 C CA . ASN A 1 97 ? 0.356 5.671 -1.921 1.00 97.00 97 ASN A CA 1
ATOM 763 C C . ASN A 1 97 ? -1.181 5.729 -1.951 1.00 97.00 97 ASN A C 1
ATOM 765 O O . ASN A 1 97 ? -1.769 6.471 -2.735 1.00 97.00 97 ASN A O 1
ATOM 769 N N . PHE A 1 98 ? -1.815 5.017 -1.016 1.00 96.50 98 PHE A N 1
ATOM 770 C CA . PHE A 1 98 ? -3.272 4.982 -0.818 1.00 96.50 98 PHE A CA 1
ATOM 771 C C . PHE A 1 98 ? -4.092 4.363 -1.962 1.00 96.50 98 PHE A C 1
ATOM 773 O O . PHE A 1 98 ? -5.294 4.631 -2.066 1.00 96.50 98 PHE A O 1
ATOM 780 N N . GLU A 1 99 ? -3.493 3.506 -2.786 1.00 97.38 99 GLU A N 1
ATOM 781 C CA . GLU A 1 99 ? -4.257 2.589 -3.634 1.00 97.38 99 GLU A CA 1
ATOM 782 C C . GLU A 1 99 ? -5.025 1.564 -2.782 1.00 97.38 99 GLU A C 1
ATOM 784 O O . GLU A 1 99 ? -4.639 1.273 -1.646 1.00 97.38 99 GLU A O 1
ATOM 789 N N . LYS A 1 100 ? -6.163 1.075 -3.281 1.00 97.38 100 LYS A N 1
ATOM 790 C CA . LYS A 1 100 ? -7.134 0.322 -2.478 1.00 97.38 100 LYS A CA 1
ATOM 791 C C . LYS A 1 100 ? -7.461 -0.988 -3.174 1.00 97.38 100 LYS A C 1
ATOM 793 O O . LYS A 1 100 ? -7.393 -1.097 -4.384 1.00 97.38 100 LYS A O 1
ATOM 798 N N . PHE A 1 101 ? -7.826 -1.984 -2.383 1.00 97.62 101 PHE A N 1
ATOM 799 C CA . PHE A 1 101 ? -8.417 -3.219 -2.876 1.00 97.62 101 PHE A CA 1
ATOM 800 C C . PHE A 1 101 ? -9.641 -3.498 -2.017 1.00 97.62 101 PHE A C 1
ATOM 802 O O . PHE A 1 101 ? -9.566 -3.426 -0.789 1.00 97.62 101 PHE A O 1
ATOM 809 N N . LEU A 1 102 ? -10.767 -3.814 -2.650 1.00 96.75 102 LEU A N 1
ATOM 810 C CA . LEU A 1 102 ? -11.969 -4.261 -1.958 1.00 96.75 102 LEU A CA 1
ATOM 811 C C . LEU A 1 102 ? -12.031 -5.784 -2.002 1.00 96.75 102 LEU A C 1
ATOM 813 O O . LEU A 1 102 ? -12.071 -6.380 -3.079 1.00 96.75 102 LEU A O 1
ATOM 817 N N . ILE A 1 103 ? -12.087 -6.413 -0.832 1.00 96.56 103 ILE A N 1
ATOM 818 C CA . ILE A 1 103 ? -12.186 -7.863 -0.688 1.00 96.56 103 ILE A CA 1
ATOM 819 C C . ILE A 1 103 ? -13.590 -8.196 -0.185 1.00 96.56 103 ILE A C 1
ATOM 821 O O . ILE A 1 103 ? -14.073 -7.624 0.791 1.00 96.56 103 ILE A O 1
ATOM 825 N N . GLY A 1 104 ? -14.274 -9.112 -0.871 1.00 95.06 104 GLY A N 1
ATOM 826 C CA . GLY A 1 104 ? -15.580 -9.600 -0.442 1.00 95.06 104 GLY A CA 1
ATOM 827 C C . GLY A 1 104 ? -15.477 -10.512 0.782 1.00 95.06 104 GLY A C 1
ATOM 828 O O . GLY A 1 104 ? -14.440 -11.112 1.040 1.00 95.06 104 GLY A O 1
ATOM 829 N N . ARG A 1 105 ? -16.594 -10.718 1.490 1.00 93.44 105 ARG A N 1
ATOM 830 C CA . ARG A 1 105 ? -16.669 -11.619 2.664 1.00 93.44 105 ARG A CA 1
ATOM 831 C C . ARG A 1 105 ? -16.235 -13.067 2.392 1.00 93.44 105 ARG A C 1
ATOM 833 O O . ARG A 1 105 ? -15.915 -13.797 3.315 1.00 93.44 105 ARG A O 1
ATOM 840 N N . ASN A 1 106 ? -16.226 -13.483 1.127 1.00 94.62 106 ASN A N 1
ATOM 841 C CA . ASN A 1 106 ? -15.735 -14.786 0.676 1.00 94.62 106 ASN A CA 1
ATOM 842 C C . ASN A 1 106 ? -14.212 -14.816 0.426 1.00 94.62 106 ASN A C 1
ATOM 844 O O . ASN A 1 106 ? -13.721 -15.768 -0.176 1.00 94.62 106 ASN A O 1
ATOM 848 N N . GLY A 1 107 ? -13.485 -13.758 0.798 1.00 94.00 107 GLY A N 1
ATOM 849 C CA . GLY A 1 107 ? -12.044 -13.618 0.593 1.00 94.00 107 GLY A CA 1
ATOM 850 C C . GLY A 1 107 ? -11.628 -13.290 -0.844 1.00 94.00 107 GLY A C 1
ATOM 851 O O . GLY A 1 107 ? -10.434 -13.221 -1.122 1.00 94.00 107 GLY A O 1
ATOM 852 N N . LYS A 1 108 ? -12.575 -13.088 -1.773 1.00 96.00 108 LYS A N 1
ATOM 853 C CA . LYS A 1 108 ? -12.254 -12.799 -3.178 1.00 96.00 108 LYS A CA 1
ATOM 854 C C . LYS A 1 108 ? -12.132 -11.291 -3.425 1.00 96.00 108 LYS A C 1
ATOM 856 O O . LYS A 1 108 ? -13.041 -10.557 -3.018 1.00 96.00 108 LYS A O 1
ATOM 861 N N . PRO A 1 109 ? -11.078 -10.827 -4.121 1.00 96.75 109 PRO A N 1
ATOM 862 C CA . PRO A 1 109 ? -10.995 -9.452 -4.606 1.00 96.75 109 PRO A CA 1
ATOM 863 C C . PRO A 1 109 ? -12.207 -9.096 -5.478 1.00 96.75 109 PRO A C 1
ATOM 865 O O . PRO A 1 109 ? -12.735 -9.940 -6.205 1.00 96.75 109 PRO A O 1
ATOM 868 N N . ARG A 1 110 ? -12.695 -7.863 -5.340 1.00 95.56 110 ARG A N 1
ATOM 869 C CA . ARG A 1 110 ? -13.878 -7.340 -6.039 1.00 95.56 110 ARG A CA 1
ATOM 8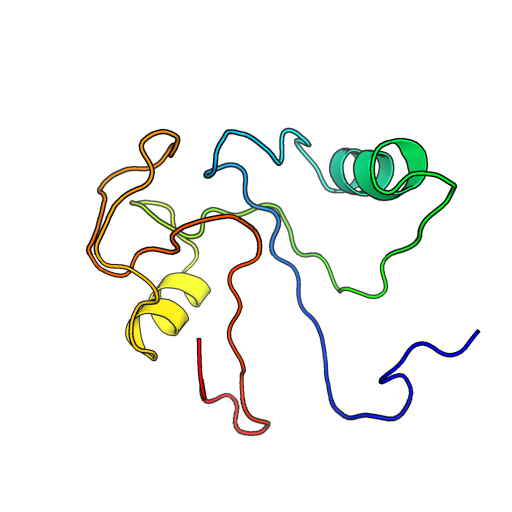70 C C . ARG A 1 110 ? -13.525 -6.207 -6.984 1.00 95.56 110 ARG A C 1
ATOM 872 O O . ARG A 1 110 ? -13.969 -6.218 -8.121 1.00 95.56 110 ARG A O 1
ATOM 879 N N . THR A 1 111 ? -12.769 -5.237 -6.485 1.00 95.44 111 THR A N 1
ATOM 880 C CA . THR A 1 111 ? -12.253 -4.115 -7.265 1.00 95.44 111 THR A CA 1
ATOM 881 C C . THR A 1 111 ? -10.941 -3.648 -6.660 1.00 95.44 111 THR A C 1
ATOM 883 O O . THR A 1 111 ? -10.647 -3.928 -5.491 1.00 95.44 111 THR A O 1
ATOM 886 N N . ARG A 1 112 ? -10.174 -2.951 -7.481 1.00 94.88 112 ARG A N 1
ATOM 887 C CA . ARG A 1 112 ? -9.028 -2.129 -7.115 1.00 94.88 112 ARG A CA 1
ATOM 888 C C . ARG A 1 112 ? -9.427 -0.662 -7.280 1.00 94.88 112 ARG A C 1
ATOM 890 O O . ARG A 1 112 ? -10.331 -0.430 -8.114 1.00 94.88 112 ARG A O 1
#

Organism: Cherax quadricarinatus (NCBI:txid27406)

Secondary structure (DSSP, 8-state):
-PPTTTTSS---EE----SBTT----SSHHHHHHIIIIISS-TT----SEE------SSTT--HHHHHHHHHS--S-SSPPSSB--SS--TT---STT---EE-TTS-EEE-

InterPro domains:
  IPR000889 Glutathione peroxidase [PF00255] (5-70)
  IPR000889 Glutathione peroxidase [PIRSF000303] (5-111)
  IPR000889 Glutathione peroxidase [PR01011] (10-26)
  IPR000889 Glutathione peroxidase [PR01011] (94-103)
  IPR000889 Glutathione peroxidase [PS51355] (1-112)
  IPR000889 Glutathione peroxidase [PTHR11592] (5-112)
  IPR029760 Glutathione peroxidase conserved site [PS00763] (13-20)
  IPR036249 Thioredoxin-like superfamily [SSF52833] (5-112)

pLDDT: mean 91.86, std 11.26, range [44.44, 98.38]

Radius of gyration: 15.2 Å; chains: 1; bounding box: 34×31×36 Å